Protein AF-A0A1Z2LBT2-F1 (afdb_monomer)

Organism: NCBI:txid1940

Structure (mmCIF, N/CA/C/O backbone):
data_AF-A0A1Z2LBT2-F1
#
_entry.id   AF-A0A1Z2LBT2-F1
#
loop_
_atom_site.group_PDB
_atom_site.id
_atom_site.type_symbol
_atom_site.label_atom_id
_atom_site.label_alt_id
_atom_site.label_comp_id
_atom_site.label_asym_id
_atom_site.label_entity_id
_atom_site.label_seq_id
_atom_site.pdbx_PDB_ins_code
_atom_site.Cartn_x
_atom_site.Cartn_y
_atom_site.Cartn_z
_atom_site.occupancy
_atom_site.B_iso_or_equiv
_atom_site.auth_seq_id
_atom_site.auth_comp_id
_atom_site.auth_asym_id
_atom_site.auth_atom_id
_atom_site.pdbx_PDB_model_num
ATOM 1 N N . MET A 1 1 ? 5.757 2.447 -6.446 1.00 93.38 1 MET A N 1
ATOM 2 C CA . MET A 1 1 ? 5.576 1.032 -6.039 1.00 93.38 1 MET A CA 1
ATOM 3 C C . MET A 1 1 ? 4.594 0.355 -6.982 1.00 93.38 1 MET A C 1
ATOM 5 O O . MET A 1 1 ? 3.773 1.054 -7.567 1.00 93.38 1 MET A O 1
ATOM 9 N N . GLY A 1 2 ? 4.643 -0.968 -7.132 1.00 96.00 2 GLY A N 1
ATOM 10 C CA . GLY A 1 2 ? 3.667 -1.686 -7.953 1.00 96.00 2 GLY A CA 1
ATOM 11 C C . GLY A 1 2 ? 3.576 -3.171 -7.642 1.00 96.00 2 GLY A C 1
ATOM 12 O O . GLY A 1 2 ? 4.459 -3.739 -7.002 1.00 96.00 2 GLY A O 1
ATOM 13 N N . VAL A 1 3 ? 2.497 -3.788 -8.117 1.00 97.56 3 VAL A N 1
ATOM 14 C CA . VAL A 1 3 ? 2.222 -5.213 -7.908 1.00 97.56 3 VAL A CA 1
ATOM 15 C C . VAL A 1 3 ? 3.234 -6.083 -8.659 1.00 97.56 3 VAL A C 1
ATOM 17 O O . VAL A 1 3 ? 3.478 -5.893 -9.857 1.00 97.56 3 VAL A O 1
ATOM 20 N N . ALA A 1 4 ? 3.813 -7.064 -7.968 1.00 96.56 4 ALA A N 1
ATOM 21 C CA . ALA A 1 4 ? 4.779 -7.997 -8.525 1.00 96.56 4 ALA A CA 1
ATOM 22 C C . ALA A 1 4 ? 4.226 -8.700 -9.766 1.00 96.56 4 ALA A C 1
ATOM 24 O O . ALA A 1 4 ? 3.134 -9.273 -9.752 1.00 96.56 4 ALA A O 1
ATOM 25 N N . ARG A 1 5 ? 5.021 -8.684 -10.845 1.00 93.81 5 ARG A N 1
ATOM 26 C CA . ARG A 1 5 ? 4.707 -9.370 -12.111 1.00 93.81 5 ARG A CA 1
ATOM 27 C C . ARG A 1 5 ? 3.336 -8.986 -12.692 1.00 93.81 5 ARG A C 1
ATOM 29 O O . ARG A 1 5 ? 2.749 -9.772 -13.424 1.00 93.81 5 ARG A O 1
ATOM 36 N N . GLU A 1 6 ? 2.834 -7.794 -12.359 1.00 95.19 6 GLU A N 1
ATOM 37 C CA . GLU A 1 6 ? 1.537 -7.279 -12.819 1.00 95.19 6 GLU A CA 1
ATOM 38 C C . GLU A 1 6 ? 0.340 -8.181 -12.464 1.00 95.19 6 GLU A C 1
ATOM 40 O O . GLU A 1 6 ? -0.675 -8.185 -13.170 1.00 95.19 6 GLU A O 1
ATOM 45 N N . SER A 1 7 ? 0.471 -8.961 -11.385 1.00 98.00 7 SER A N 1
ATOM 46 C CA . SER A 1 7 ? -0.550 -9.903 -10.928 1.00 98.00 7 SER A CA 1
ATOM 47 C C . SER A 1 7 ? -1.865 -9.201 -10.584 1.00 98.00 7 SER A C 1
ATOM 49 O O . SER A 1 7 ? -1.889 -8.078 -10.086 1.00 98.00 7 SER A O 1
ATOM 51 N N . THR A 1 8 ? -2.978 -9.896 -10.796 1.00 98.25 8 THR A N 1
ATOM 52 C CA . THR A 1 8 ? -4.318 -9.478 -10.354 1.00 98.25 8 THR A CA 1
ATOM 53 C C . THR A 1 8 ? -4.863 -10.361 -9.231 1.00 98.25 8 THR A C 1
ATOM 55 O O . THR A 1 8 ? -6.033 -10.249 -8.887 1.00 98.25 8 THR A O 1
ATOM 58 N N . LYS A 1 9 ? -4.040 -11.257 -8.670 1.00 98.56 9 LYS A N 1
ATOM 59 C CA . LYS A 1 9 ? -4.427 -12.162 -7.579 1.00 98.56 9 LYS A CA 1
ATOM 60 C C . LYS A 1 9 ? -4.222 -11.516 -6.210 1.00 98.56 9 LYS A C 1
ATOM 62 O O . LYS A 1 9 ? -3.306 -10.705 -6.054 1.00 98.56 9 LYS A O 1
ATOM 67 N N . ASP A 1 10 ? -5.041 -11.935 -5.251 1.00 98.69 10 ASP A N 1
ATOM 68 C CA . ASP A 1 10 ? -4.823 -11.669 -3.826 1.00 98.69 10 ASP A CA 1
ATOM 69 C C . ASP A 1 10 ? -3.495 -12.273 -3.362 1.00 98.69 10 ASP A C 1
ATOM 71 O O . ASP A 1 10 ? -3.018 -13.263 -3.927 1.00 98.69 10 ASP A O 1
ATOM 75 N N . GLY A 1 11 ? -2.870 -11.632 -2.377 1.00 98.38 11 GLY A N 1
ATOM 76 C CA . GLY A 1 11 ? -1.569 -12.029 -1.846 1.00 98.38 11 GLY A CA 1
ATOM 77 C C . GLY A 1 11 ? -0.388 -11.732 -2.773 1.00 98.38 11 GLY A C 1
ATOM 78 O O . GLY A 1 11 ? 0.742 -12.102 -2.463 1.00 98.38 11 GLY A O 1
ATOM 79 N N . ALA A 1 12 ? -0.596 -11.068 -3.916 1.00 98.56 12 ALA A N 1
ATOM 80 C CA . ALA A 1 12 ? 0.523 -10.658 -4.757 1.00 98.56 12 ALA A CA 1
ATOM 81 C C . ALA A 1 12 ? 1.325 -9.543 -4.075 1.00 98.56 12 ALA A C 1
ATOM 83 O O . ALA A 1 12 ? 0.772 -8.501 -3.725 1.00 98.56 12 ALA A O 1
ATOM 84 N N . GLU A 1 13 ? 2.631 -9.765 -3.924 1.00 98.56 13 GLU A N 1
ATOM 85 C CA . GLU A 1 13 ? 3.547 -8.834 -3.265 1.00 98.56 13 GLU A CA 1
ATOM 86 C C . GLU A 1 13 ? 3.609 -7.480 -3.968 1.00 98.56 13 GLU A C 1
ATOM 88 O O . GLU A 1 13 ? 3.548 -7.376 -5.199 1.00 98.56 13 GLU A O 1
ATOM 93 N N . ILE A 1 14 ? 3.818 -6.432 -3.181 1.00 98.38 14 ILE A N 1
ATOM 94 C CA . ILE A 1 14 ? 4.106 -5.098 -3.693 1.00 98.38 14 ILE A CA 1
ATOM 95 C C . ILE A 1 14 ? 5.603 -4.869 -3.650 1.00 98.38 14 ILE A C 1
ATOM 97 O O . ILE A 1 14 ? 6.250 -5.058 -2.624 1.00 98.38 14 ILE A O 1
ATOM 101 N N . HIS A 1 15 ? 6.161 -4.437 -4.777 1.00 96.88 15 HIS A N 1
ATOM 102 C CA . HIS A 1 15 ? 7.580 -4.142 -4.890 1.00 96.88 15 HIS A CA 1
ATOM 103 C C . HIS A 1 15 ? 7.826 -2.650 -5.101 1.00 96.88 15 HIS A C 1
ATOM 105 O O . HIS A 1 15 ? 7.056 -1.943 -5.771 1.00 96.88 15 HIS A O 1
ATOM 111 N N . GLN A 1 16 ? 8.974 -2.185 -4.617 1.00 93.81 16 GLN A N 1
ATOM 112 C CA . GLN A 1 16 ? 9.589 -0.993 -5.178 1.00 93.81 16 GLN A CA 1
ATOM 113 C C . GLN A 1 16 ? 10.070 -1.302 -6.596 1.00 93.81 16 GLN A C 1
ATOM 115 O O . GLN A 1 16 ? 10.667 -2.345 -6.865 1.00 93.81 16 GLN A O 1
ATOM 120 N N . LEU A 1 17 ? 9.764 -0.395 -7.517 1.00 90.56 17 LEU A N 1
ATOM 121 C CA . LEU A 1 17 ? 10.045 -0.524 -8.938 1.00 90.56 17 LEU A CA 1
ATOM 122 C C . LEU A 1 17 ? 10.380 0.854 -9.494 1.00 90.56 17 LEU A C 1
ATOM 124 O O . LEU A 1 17 ? 9.894 1.862 -8.977 1.00 90.56 17 LEU A O 1
ATOM 128 N N . LEU A 1 18 ? 11.148 0.873 -10.582 1.00 88.94 18 LEU A N 1
ATOM 129 C CA . LEU A 1 18 ? 11.289 2.069 -11.402 1.00 88.94 18 LEU A CA 1
ATOM 130 C C . LEU A 1 18 ? 9.917 2.480 -11.944 1.00 88.94 18 LEU A C 1
ATOM 132 O O . LEU A 1 18 ? 9.127 1.628 -12.371 1.00 88.94 18 LEU A O 1
ATOM 136 N N . ALA A 1 19 ? 9.655 3.785 -11.905 1.00 86.88 19 ALA A N 1
ATOM 137 C CA . ALA A 1 19 ? 8.402 4.354 -12.366 1.00 86.88 19 ALA A CA 1
ATOM 138 C C . ALA A 1 19 ? 8.207 4.081 -13.863 1.00 86.88 19 ALA A C 1
ATOM 140 O O . ALA A 1 19 ? 9.092 4.325 -14.682 1.00 86.88 19 ALA A O 1
ATOM 141 N N . ALA A 1 20 ? 7.029 3.581 -14.213 1.00 86.50 20 ALA A N 1
ATOM 142 C CA . ALA A 1 20 ? 6.605 3.342 -15.580 1.00 86.50 20 ALA A CA 1
ATOM 143 C C . ALA A 1 20 ? 5.117 3.705 -15.724 1.00 86.50 20 ALA A C 1
ATOM 145 O O . ALA A 1 20 ? 4.357 3.559 -14.763 1.00 86.50 20 ALA A O 1
ATOM 146 N N . PRO A 1 21 ? 4.646 4.119 -16.915 1.00 86.44 21 PRO A N 1
ATOM 147 C CA . PRO A 1 21 ? 3.245 4.473 -17.148 1.00 86.44 21 PRO A CA 1
ATOM 148 C C . PRO A 1 21 ? 2.358 3.217 -17.259 1.00 86.44 21 PRO A C 1
ATOM 150 O O . PRO A 1 21 ? 1.690 2.995 -18.263 1.00 86.44 21 PRO A O 1
ATOM 153 N N . ARG A 1 22 ? 2.368 2.358 -16.235 1.00 91.81 22 ARG A N 1
ATOM 154 C CA . ARG A 1 22 ? 1.709 1.047 -16.212 1.00 91.81 22 ARG A CA 1
ATOM 155 C C . ARG A 1 22 ? 0.675 0.984 -15.092 1.00 91.81 22 ARG A C 1
ATOM 157 O O . ARG A 1 22 ? 0.958 1.386 -13.968 1.00 91.81 22 ARG A O 1
ATOM 164 N N . GLY A 1 23 ? -0.504 0.425 -15.377 1.00 91.12 23 GLY A N 1
ATOM 165 C CA . GLY A 1 23 ? -1.628 0.394 -14.430 1.00 91.12 23 GLY A CA 1
ATOM 166 C C . GLY A 1 23 ? -1.317 -0.288 -13.093 1.00 91.12 23 GLY A C 1
ATOM 167 O O . GLY A 1 23 ? -1.812 0.151 -12.065 1.00 91.12 23 GLY A O 1
ATOM 168 N N . TYR A 1 24 ? -0.438 -1.296 -13.075 1.00 93.06 24 TYR A N 1
ATOM 169 C CA . TYR A 1 24 ? -0.061 -2.006 -11.844 1.00 93.06 24 TYR A CA 1
ATOM 170 C C . TYR A 1 24 ? 0.814 -1.173 -10.885 1.00 93.06 24 TYR A C 1
ATOM 172 O O . TYR A 1 24 ? 1.034 -1.597 -9.750 1.00 93.06 24 TYR A O 1
ATOM 180 N N . GLN A 1 25 ? 1.313 -0.011 -11.329 1.00 95.00 25 GLN A N 1
ATOM 181 C CA . GLN A 1 25 ? 2.036 0.969 -10.509 1.00 95.00 25 GLN A CA 1
ATOM 182 C C . GLN A 1 25 ? 1.190 2.204 -10.159 1.00 95.00 25 GLN A C 1
ATOM 184 O O . GLN A 1 25 ? 1.671 3.085 -9.448 1.00 95.00 25 GLN A O 1
ATOM 189 N N . ARG A 1 26 ? -0.046 2.295 -10.667 1.00 96.12 26 ARG A N 1
ATOM 190 C CA . ARG A 1 26 ? -0.944 3.421 -10.401 1.00 96.12 26 ARG A CA 1
ATOM 191 C C . ARG A 1 26 ? -1.948 3.038 -9.328 1.00 96.12 26 ARG A C 1
ATOM 193 O O . ARG A 1 26 ? -2.583 1.986 -9.405 1.00 96.12 26 ARG A O 1
ATOM 200 N N . TRP A 1 27 ? -2.102 3.931 -8.364 1.00 97.12 27 TRP A N 1
ATOM 201 C CA . TRP A 1 27 ? -2.939 3.729 -7.193 1.00 97.12 27 TRP A CA 1
ATOM 202 C C . TRP A 1 27 ? -3.905 4.898 -7.067 1.00 97.12 27 TRP A C 1
ATOM 204 O O . TRP A 1 27 ? -3.492 6.054 -7.125 1.00 97.12 27 TRP A O 1
ATOM 214 N N . ARG A 1 28 ? -5.189 4.595 -6.900 1.00 97.62 28 ARG A N 1
ATOM 215 C CA . ARG A 1 28 ? -6.209 5.565 -6.515 1.00 97.62 28 ARG A CA 1
ATOM 216 C C . ARG A 1 28 ? -6.310 5.568 -4.998 1.00 97.62 28 ARG A C 1
ATOM 218 O O . ARG A 1 28 ? -6.551 4.527 -4.392 1.00 97.62 28 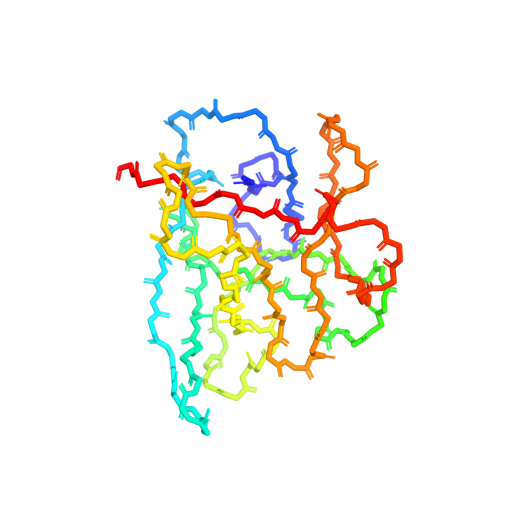ARG A O 1
ATOM 225 N N . LEU A 1 29 ? -6.143 6.737 -4.396 1.00 97.38 29 LEU A N 1
ATOM 226 C CA . LEU A 1 29 ? -6.356 6.924 -2.967 1.00 97.38 29 LEU A CA 1
ATOM 227 C C . LEU A 1 29 ? -7.828 7.264 -2.745 1.00 97.38 29 LEU A C 1
ATOM 229 O O . LEU A 1 29 ? -8.339 8.222 -3.324 1.00 97.38 29 LEU A O 1
ATOM 233 N N . VAL A 1 30 ? -8.505 6.466 -1.927 1.00 98.00 30 VAL A N 1
ATOM 234 C CA . VAL A 1 30 ? -9.922 6.650 -1.594 1.00 98.00 30 VAL A CA 1
ATOM 235 C C . VAL A 1 30 ? -10.040 6.772 -0.084 1.00 98.00 30 VAL A C 1
ATOM 237 O O . VAL A 1 30 ? -9.545 5.905 0.631 1.00 98.00 30 VAL A O 1
ATOM 240 N N . VAL A 1 31 ? -10.677 7.842 0.395 1.00 98.06 31 VAL A N 1
ATOM 241 C CA . VAL A 1 31 ? -10.958 8.032 1.826 1.00 98.06 31 VAL A CA 1
ATOM 242 C C . VAL A 1 31 ? -11.919 6.939 2.293 1.00 98.06 31 VAL A C 1
ATOM 244 O O . VAL A 1 31 ? -12.950 6.721 1.660 1.00 98.06 31 VAL A O 1
ATOM 247 N N . VAL A 1 32 ? -11.572 6.263 3.386 1.00 97.88 32 VAL A N 1
ATOM 248 C CA . VAL A 1 32 ? -12.381 5.188 3.998 1.00 97.88 32 VAL A CA 1
ATOM 249 C C . VAL A 1 32 ? -12.847 5.527 5.409 1.00 97.88 32 VAL A C 1
ATOM 251 O O . VAL A 1 32 ? -13.734 4.876 5.940 1.00 97.88 32 VAL A O 1
ATOM 254 N N . GLY A 1 33 ? -12.283 6.560 6.033 1.00 95.00 33 GLY A N 1
ATOM 255 C CA . GLY A 1 33 ? -12.726 6.984 7.352 1.00 95.00 33 GLY A CA 1
ATOM 256 C C . GLY A 1 33 ? -11.912 8.137 7.906 1.00 95.00 33 GLY A C 1
ATOM 257 O O . GLY A 1 33 ? -10.851 8.487 7.380 1.00 95.00 33 GLY A O 1
ATOM 258 N N . GLN A 1 34 ? -12.427 8.715 8.985 1.00 96.06 34 GLN A N 1
ATOM 259 C CA . GLN A 1 34 ? -11.730 9.708 9.787 1.00 96.06 34 GLN A CA 1
ATOM 260 C C . GLN A 1 34 ? -11.892 9.374 11.269 1.00 96.06 34 GLN A C 1
ATOM 262 O O . GLN A 1 34 ? -12.983 9.020 11.707 1.00 96.06 34 GLN A O 1
ATOM 267 N N . GLU A 1 35 ? -10.812 9.477 12.036 1.00 93.62 35 GLU A N 1
ATOM 268 C CA . GLU A 1 35 ? -10.797 9.197 13.476 1.00 93.62 35 GLU A CA 1
ATOM 269 C C . GLU A 1 35 ? -9.778 10.128 14.135 1.00 93.62 35 GLU A C 1
ATOM 271 O O . GLU A 1 35 ? -8.661 10.264 13.645 1.00 93.62 35 GLU A O 1
ATOM 276 N N . ASN A 1 36 ? -10.164 10.815 15.214 1.00 93.69 36 ASN A N 1
ATOM 277 C CA . ASN A 1 36 ? -9.295 11.743 15.956 1.00 93.69 36 ASN A CA 1
ATOM 278 C C . ASN A 1 36 ? -8.618 12.831 15.091 1.00 93.69 36 ASN A C 1
ATOM 280 O O . ASN A 1 36 ? -7.495 13.244 15.364 1.00 93.69 36 ASN A O 1
ATOM 284 N N . GLY A 1 37 ? -9.299 13.301 14.040 1.00 91.88 37 GLY A N 1
ATOM 285 C CA . GLY A 1 37 ? -8.756 14.292 13.101 1.00 91.88 37 GLY A CA 1
ATOM 286 C C . GLY A 1 37 ? -7.803 13.715 12.048 1.00 91.88 37 GLY A C 1
ATOM 287 O O . GLY A 1 37 ? -7.284 14.458 11.218 1.00 91.88 37 GLY A O 1
ATOM 288 N N . GLU A 1 38 ? -7.594 12.400 12.040 1.00 94.06 38 GLU A N 1
ATOM 289 C CA . GLU A 1 38 ? -6.773 11.697 11.060 1.00 94.06 38 GLU A CA 1
ATOM 290 C C . GLU A 1 38 ? -7.647 11.121 9.946 1.00 94.06 38 GLU A C 1
ATOM 292 O O . GLU A 1 38 ? -8.729 10.599 10.208 1.00 94.06 38 GLU A O 1
ATOM 297 N N . VAL A 1 39 ? -7.177 11.203 8.699 1.00 97.31 39 VAL A N 1
ATOM 298 C CA . VAL A 1 39 ? -7.867 10.644 7.527 1.00 97.31 39 VAL A CA 1
ATOM 299 C C . VAL A 1 39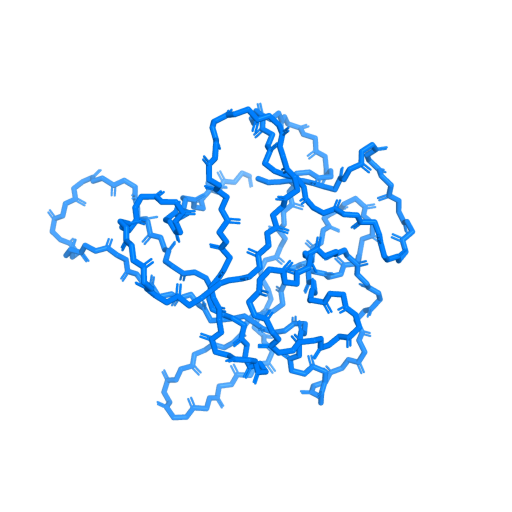 ? -7.200 9.339 7.117 1.00 97.31 39 VAL A C 1
ATOM 301 O O . VAL A 1 39 ? -5.981 9.294 6.930 1.00 97.31 39 VAL A O 1
ATOM 304 N N . PHE A 1 40 ? -8.007 8.301 6.921 1.00 98.38 40 PHE A N 1
ATOM 305 C CA . PHE A 1 40 ? -7.556 6.998 6.452 1.00 98.38 40 PHE A CA 1
ATOM 306 C C . PHE A 1 40 ? -7.965 6.768 5.005 1.00 98.38 40 PHE A C 1
ATOM 308 O O . PHE A 1 40 ? -9.066 7.125 4.576 1.00 98.38 40 PHE A O 1
ATOM 315 N N . TYR A 1 41 ? -7.068 6.125 4.266 1.00 98.56 41 TYR A N 1
ATOM 316 C CA . TYR A 1 41 ? -7.220 5.830 2.853 1.00 98.56 41 TYR A CA 1
ATOM 317 C C . TYR A 1 41 ? -7.081 4.335 2.601 1.00 98.56 41 TYR A C 1
ATOM 319 O O . TYR A 1 41 ? -6.250 3.669 3.216 1.00 98.56 41 TYR A O 1
ATOM 327 N N . LYS A 1 42 ? -7.811 3.829 1.610 1.00 98.62 42 LYS A N 1
ATOM 328 C CA . LYS A 1 42 ? -7.391 2.635 0.873 1.00 98.62 42 LYS A CA 1
ATOM 329 C C . LYS A 1 42 ? -6.638 3.054 -0.386 1.00 98.62 42 LYS A C 1
ATOM 331 O O . LYS A 1 42 ? -6.952 4.075 -1.004 1.00 98.62 42 LYS A O 1
ATOM 336 N N . PHE A 1 43 ? -5.658 2.246 -0.771 1.00 98.62 43 PHE A N 1
ATOM 337 C CA . PHE A 1 43 ? -4.880 2.418 -1.995 1.00 98.62 43 PHE A CA 1
ATOM 338 C C . PHE A 1 43 ? -5.346 1.366 -2.994 1.00 98.62 43 PHE A C 1
ATOM 340 O O . PHE A 1 43 ? -4.944 0.212 -2.901 1.00 98.62 43 PHE A O 1
ATOM 347 N N . GLU A 1 44 ? -6.205 1.748 -3.932 1.00 98.62 44 GLU A N 1
ATOM 348 C CA . GLU A 1 44 ? -6.776 0.851 -4.938 1.00 98.62 44 GLU A CA 1
ATOM 349 C C . GLU A 1 44 ? -5.887 0.815 -6.185 1.00 98.62 44 GLU A C 1
ATOM 351 O O . GLU A 1 44 ? -5.635 1.840 -6.821 1.00 98.62 44 GLU A O 1
ATOM 356 N N . ASN A 1 45 ? -5.395 -0.363 -6.552 1.00 98.44 45 ASN A N 1
ATOM 357 C CA . ASN A 1 45 ? -4.585 -0.541 -7.744 1.00 98.44 45 ASN A CA 1
ATOM 358 C C . ASN A 1 45 ? -5.450 -0.421 -9.004 1.00 98.44 45 ASN A C 1
ATOM 360 O O . ASN A 1 45 ? -6.395 -1.188 -9.189 1.00 98.44 45 ASN A O 1
ATOM 364 N N . LEU A 1 46 ? -5.086 0.472 -9.927 1.00 97.31 46 LEU A N 1
ATOM 365 C CA . LEU A 1 46 ? -5.896 0.716 -11.127 1.00 97.31 46 LEU A CA 1
ATOM 366 C C . LEU A 1 46 ? -5.933 -0.464 -12.106 1.00 97.31 46 LEU A C 1
ATOM 368 O O . LEU A 1 46 ? -6.801 -0.502 -12.975 1.00 97.31 46 LEU A O 1
ATOM 372 N N . ARG A 1 47 ? -4.993 -1.414 -12.013 1.00 97.25 47 ARG A N 1
ATOM 373 C CA . ARG A 1 47 ? -4.999 -2.603 -12.872 1.00 97.25 47 ARG A CA 1
ATOM 374 C C . ARG A 1 47 ? -5.927 -3.694 -12.348 1.00 97.25 47 ARG A C 1
ATOM 376 O O . ARG A 1 47 ? -6.592 -4.340 -13.154 1.00 97.25 47 ARG A O 1
ATOM 383 N N . SER A 1 48 ? -5.876 -3.978 -11.050 1.00 98.31 48 SER A N 1
ATOM 384 C CA . SER A 1 48 ? -6.558 -5.133 -10.453 1.00 98.31 48 SER A CA 1
ATOM 385 C C . SER A 1 48 ? -7.865 -4.776 -9.744 1.00 98.31 48 SER A C 1
ATOM 387 O O . SER A 1 48 ? -8.663 -5.677 -9.505 1.00 98.31 48 SER A O 1
ATOM 389 N N . GLY A 1 49 ? -8.077 -3.505 -9.380 1.00 98.31 49 GLY A N 1
ATOM 390 C CA . GLY A 1 49 ? -9.170 -3.075 -8.499 1.00 98.31 49 GLY A CA 1
ATOM 391 C C . GLY A 1 49 ? -8.998 -3.517 -7.038 1.00 98.31 49 GLY A C 1
ATOM 392 O O . GLY A 1 49 ? -9.888 -3.303 -6.220 1.00 98.31 49 GLY A O 1
ATOM 393 N N . LYS A 1 50 ? -7.867 -4.149 -6.705 1.00 98.81 50 LYS A N 1
ATOM 394 C CA . LYS A 1 50 ? -7.522 -4.626 -5.359 1.00 98.81 50 LYS A CA 1
ATOM 395 C C . LYS A 1 50 ? -6.832 -3.535 -4.556 1.00 98.81 50 LYS A C 1
ATOM 397 O O . LYS A 1 50 ? -6.318 -2.575 -5.128 1.00 98.81 50 LYS A O 1
ATOM 402 N N . VAL A 1 51 ? -6.809 -3.681 -3.239 1.00 98.88 51 VAL A N 1
ATOM 403 C CA . VAL A 1 51 ? -6.248 -2.683 -2.326 1.00 98.88 51 VAL A CA 1
ATOM 404 C C . VAL A 1 51 ? -4.915 -3.120 -1.749 1.00 98.88 51 VAL A C 1
ATOM 406 O O . VAL A 1 51 ? -4.650 -4.310 -1.625 1.00 98.88 51 VAL A O 1
ATOM 409 N N . LEU A 1 52 ? -4.082 -2.147 -1.395 1.00 98.88 52 LEU A N 1
ATOM 410 C CA . LEU A 1 52 ? -2.866 -2.360 -0.618 1.00 98.88 52 LEU A CA 1
ATOM 411 C C . LEU A 1 52 ? -3.202 -2.890 0.781 1.00 98.88 52 LEU A C 1
ATOM 413 O O . LEU A 1 52 ? -4.005 -2.278 1.486 1.00 98.88 52 LEU A O 1
ATOM 417 N N . GLU A 1 53 ? -2.541 -3.959 1.210 1.00 98.81 53 GLU A N 1
ATOM 418 C CA . GLU A 1 53 ? -2.766 -4.574 2.518 1.00 98.81 53 GLU A CA 1
ATOM 419 C C . GLU A 1 53 ? -1.476 -5.112 3.141 1.00 98.81 53 GLU A C 1
ATOM 421 O O . GLU A 1 53 ? -0.474 -5.334 2.456 1.00 98.81 53 GLU A O 1
ATOM 426 N N . ILE A 1 54 ? -1.521 -5.370 4.446 1.00 98.81 54 ILE A N 1
ATOM 427 C CA . ILE A 1 54 ? -0.537 -6.228 5.106 1.00 98.81 54 ILE A CA 1
ATOM 428 C C . ILE A 1 54 ? -0.992 -7.681 5.012 1.00 98.81 54 ILE A C 1
ATOM 430 O O . ILE A 1 54 ? -2.097 -8.012 5.444 1.00 98.81 54 ILE A O 1
ATOM 434 N N . ALA A 1 55 ? -0.119 -8.547 4.495 1.00 98.50 55 ALA A N 1
ATOM 435 C CA . ALA A 1 55 ? -0.410 -9.963 4.318 1.00 98.50 55 ALA A CA 1
ATOM 436 C C . ALA A 1 55 ? -0.858 -10.606 5.640 1.00 98.50 55 ALA A C 1
ATOM 438 O O . ALA A 1 55 ? -0.141 -10.556 6.642 1.00 98.50 55 ALA A O 1
ATOM 439 N N . GLY A 1 56 ? -2.050 -11.209 5.635 1.00 97.81 56 GLY A N 1
ATOM 440 C CA . GLY A 1 56 ? -2.617 -11.897 6.798 1.00 97.81 56 GLY A CA 1
ATOM 441 C C . GLY A 1 56 ? -2.843 -10.997 8.015 1.00 97.81 56 GLY A C 1
ATOM 442 O O . GLY A 1 56 ? -2.755 -11.495 9.137 1.00 97.81 56 GLY A O 1
ATOM 443 N N . ALA A 1 57 ? -3.048 -9.689 7.800 1.00 98.19 57 ALA A N 1
ATOM 444 C CA . ALA A 1 57 ? -3.271 -8.678 8.837 1.00 98.19 57 ALA A CA 1
ATOM 445 C C . ALA A 1 57 ? -2.205 -8.655 9.951 1.00 98.19 57 ALA A C 1
ATOM 447 O O . ALA A 1 57 ? -2.474 -8.219 11.067 1.00 98.19 57 ALA A O 1
ATOM 448 N N . GLN A 1 58 ? -0.993 -9.137 9.660 1.00 98.50 58 GLN A N 1
ATOM 449 C CA . GLN A 1 58 ? 0.072 -9.242 10.651 1.00 98.50 58 GLN A CA 1
ATOM 450 C C . GLN A 1 58 ? 0.438 -7.866 11.218 1.00 98.50 58 GLN A C 1
ATOM 452 O O . GLN A 1 58 ? 0.495 -6.874 10.497 1.00 98.50 58 GLN A O 1
ATOM 457 N N . GLU A 1 59 ? 0.762 -7.813 12.505 1.00 98.19 59 GLU A N 1
ATOM 458 C CA . GLU A 1 59 ? 1.194 -6.579 13.184 1.00 98.19 59 GLU A CA 1
ATOM 459 C C . GLU A 1 59 ? 2.704 -6.543 13.428 1.00 98.19 59 GLU A C 1
ATOM 461 O O . GLU A 1 59 ? 3.247 -5.560 13.921 1.00 98.19 59 GLU A O 1
ATOM 466 N N . ALA A 1 60 ? 3.406 -7.612 13.054 1.00 97.44 60 ALA A N 1
ATOM 467 C CA . ALA A 1 60 ? 4.841 -7.719 13.230 1.00 97.44 60 ALA A CA 1
ATOM 468 C C . ALA A 1 60 ? 5.614 -6.872 12.207 1.00 97.44 60 ALA A C 1
ATOM 470 O O . ALA A 1 60 ? 5.256 -6.782 11.024 1.00 97.44 60 ALA A O 1
ATOM 471 N N . ALA A 1 61 ? 6.740 -6.322 12.663 1.00 96.81 61 ALA A N 1
ATOM 472 C CA . ALA A 1 61 ? 7.757 -5.763 11.787 1.00 96.81 61 ALA A CA 1
ATOM 473 C C . ALA A 1 61 ? 8.296 -6.846 10.838 1.00 96.81 61 ALA A C 1
ATOM 475 O O . ALA A 1 61 ? 8.467 -8.007 11.211 1.00 96.81 61 ALA A O 1
ATOM 476 N N . GLY A 1 62 ? 8.540 -6.465 9.590 1.00 96.38 62 GLY A N 1
ATOM 477 C CA . GLY A 1 62 ? 8.941 -7.373 8.523 1.00 96.38 62 GLY A CA 1
ATOM 478 C C . GLY A 1 62 ? 7.782 -8.061 7.799 1.00 96.38 62 GLY A C 1
ATOM 479 O O . GLY A 1 62 ? 8.047 -8.745 6.805 1.00 96.38 62 GLY A O 1
ATOM 480 N N . ALA A 1 63 ? 6.526 -7.869 8.224 1.00 98.31 63 ALA A N 1
ATOM 481 C CA . ALA A 1 63 ? 5.379 -8.389 7.486 1.00 98.31 63 ALA A CA 1
ATOM 482 C C . ALA A 1 63 ? 5.308 -7.781 6.079 1.00 98.31 63 ALA A C 1
ATOM 484 O O . ALA A 1 63 ? 5.554 -6.588 5.877 1.00 98.31 63 ALA A O 1
ATOM 485 N N . VAL A 1 64 ? 5.006 -8.633 5.102 1.00 98.31 64 VAL A N 1
ATOM 486 C CA . VAL A 1 64 ? 5.027 -8.289 3.678 1.00 98.31 64 VAL A CA 1
ATOM 487 C C . VAL A 1 64 ? 3.758 -7.540 3.294 1.00 98.31 64 VAL A C 1
ATOM 489 O O . VAL A 1 64 ? 2.665 -7.845 3.770 1.00 98.31 64 VAL A O 1
ATOM 492 N N . VAL A 1 65 ? 3.916 -6.569 2.402 1.00 98.75 65 VAL A N 1
ATOM 493 C CA . VAL A 1 65 ? 2.814 -5.801 1.832 1.00 98.75 65 VAL A CA 1
ATOM 494 C C . VAL A 1 65 ? 2.350 -6.485 0.550 1.00 98.75 65 VAL A C 1
ATOM 496 O O . VAL A 1 65 ? 3.151 -6.748 -0.355 1.00 98.75 65 VAL A O 1
ATOM 499 N N . THR A 1 66 ? 1.055 -6.760 0.457 1.00 98.81 66 THR A N 1
ATOM 500 C CA . THR A 1 66 ? 0.417 -7.419 -0.689 1.00 98.81 66 THR A CA 1
ATOM 501 C C . THR A 1 66 ? -0.717 -6.561 -1.242 1.00 98.81 66 THR A C 1
ATOM 503 O O . THR A 1 66 ? -0.996 -5.468 -0.745 1.00 98.81 66 THR A O 1
ATOM 506 N N . GLN A 1 67 ? -1.345 -7.023 -2.323 1.00 98.81 67 GLN A N 1
ATOM 507 C CA . GLN A 1 67 ? -2.697 -6.591 -2.665 1.00 98.81 67 GLN A CA 1
ATOM 508 C C . GLN A 1 67 ? -3.722 -7.645 -2.239 1.00 98.81 67 GLN A C 1
ATOM 510 O O . GLN A 1 67 ? -3.450 -8.843 -2.370 1.00 98.81 67 GLN A O 1
ATOM 515 N N . GLY A 1 68 ? -4.911 -7.183 -1.868 1.00 98.69 68 GLY A N 1
ATOM 516 C CA . GLY A 1 68 ? -6.050 -8.017 -1.499 1.00 98.69 68 GLY A CA 1
ATOM 517 C C . GLY A 1 68 ? -7.377 -7.451 -1.993 1.00 98.69 68 GLY A C 1
ATOM 518 O O . GLY A 1 68 ? -7.490 -6.281 -2.373 1.00 98.69 68 GLY A O 1
ATOM 519 N N . THR A 1 69 ? -8.407 -8.287 -2.013 1.00 98.62 69 THR A N 1
ATOM 520 C CA . THR A 1 69 ? -9.789 -7.833 -2.184 1.00 98.62 69 THR A CA 1
ATOM 521 C C . THR A 1 69 ? -10.143 -6.938 -1.000 1.00 98.62 69 THR A C 1
ATOM 523 O O . THR A 1 69 ? -9.805 -7.270 0.128 1.00 98.62 69 THR A O 1
ATOM 526 N N . T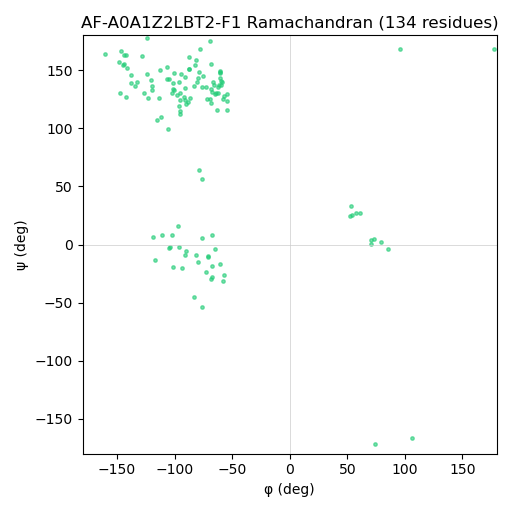YR A 1 70 ? -10.789 -5.795 -1.243 1.00 98.56 70 TYR A N 1
ATOM 527 C CA . TYR A 1 70 ? -11.175 -4.912 -0.143 1.00 98.56 70 TYR A CA 1
ATOM 528 C C . TYR A 1 70 ? -12.269 -5.568 0.707 1.00 98.56 70 TYR A C 1
ATOM 530 O O . TYR A 1 70 ? -13.336 -5.885 0.183 1.00 98.56 70 TYR A O 1
ATOM 538 N N . GLU A 1 71 ? -12.001 -5.750 1.996 1.00 98.25 71 GLU A N 1
ATOM 539 C CA . GLU A 1 71 ? -12.866 -6.480 2.935 1.00 98.25 71 GLU A CA 1
ATOM 540 C C . GLU A 1 71 ? -13.795 -5.559 3.750 1.00 98.25 71 GLU A C 1
ATOM 542 O O . GLU A 1 71 ? -14.635 -6.035 4.509 1.00 98.25 71 GLU A O 1
ATOM 547 N N . GLY A 1 72 ? -13.693 -4.238 3.561 1.00 96.31 72 GLY A N 1
ATOM 548 C CA . GLY A 1 72 ? -14.573 -3.243 4.180 1.00 96.31 72 GLY A CA 1
ATOM 549 C C . GLY A 1 72 ? -13.926 -2.444 5.315 1.00 96.31 72 GLY A C 1
ATOM 550 O O . GLY A 1 72 ? -12.705 -2.425 5.489 1.00 96.31 72 GLY A O 1
ATOM 551 N N . ASP A 1 73 ? -14.760 -1.736 6.075 1.00 92.44 73 ASP A N 1
ATOM 552 C CA . ASP A 1 73 ? -14.309 -0.725 7.043 1.00 92.44 73 ASP A CA 1
ATOM 553 C C . ASP A 1 73 ? -13.657 -1.324 8.300 1.00 92.44 73 ASP A C 1
ATOM 555 O O . ASP A 1 73 ? -12.808 -0.681 8.920 1.00 92.44 73 ASP A O 1
ATOM 559 N N . GLU A 1 74 ? -13.971 -2.578 8.630 1.00 95.50 74 GLU A N 1
ATOM 560 C CA . GLU A 1 74 ? -13.338 -3.309 9.738 1.00 95.50 74 GLU A CA 1
ATOM 561 C C . GLU A 1 74 ? -11.960 -3.878 9.362 1.00 95.50 74 GLU A C 1
ATOM 563 O O . GLU A 1 74 ? -11.153 -4.206 10.234 1.00 95.50 74 GLU A O 1
ATOM 568 N N . ALA A 1 75 ? -11.631 -3.938 8.067 1.00 97.12 75 ALA A N 1
ATOM 569 C CA . ALA A 1 75 ? -10.346 -4.424 7.575 1.00 97.12 75 ALA A CA 1
ATOM 570 C C . ALA A 1 75 ? -9.249 -3.356 7.725 1.00 97.12 75 ALA A C 1
ATOM 572 O O . ALA A 1 75 ? -8.685 -2.856 6.750 1.00 97.12 75 ALA A O 1
ATOM 573 N N . ARG A 1 76 ? -8.929 -2.983 8.972 1.00 98.31 76 ARG A N 1
ATOM 574 C CA . ARG A 1 76 ? -7.962 -1.916 9.305 1.00 98.31 76 ARG A CA 1
ATOM 575 C C . ARG A 1 76 ? -6.572 -2.153 8.705 1.00 98.31 76 ARG A C 1
ATOM 577 O O . ARG A 1 76 ? -5.858 -1.197 8.421 1.00 98.31 76 ARG A O 1
ATOM 584 N N . HIS A 1 77 ? -6.197 -3.406 8.449 1.00 98.75 77 HIS A N 1
ATOM 585 C CA . HIS A 1 77 ? -4.924 -3.772 7.822 1.00 98.75 77 HIS A CA 1
ATOM 586 C C . HIS A 1 77 ? -4.844 -3.400 6.325 1.00 98.75 77 HIS A C 1
ATOM 588 O O . HIS A 1 77 ? -3.754 -3.430 5.752 1.00 98.75 77 HIS A O 1
ATOM 594 N N . GLN A 1 78 ? -5.964 -3.002 5.709 1.00 98.88 78 GLN A N 1
ATOM 595 C CA . GLN A 1 78 ? -6.067 -2.483 4.3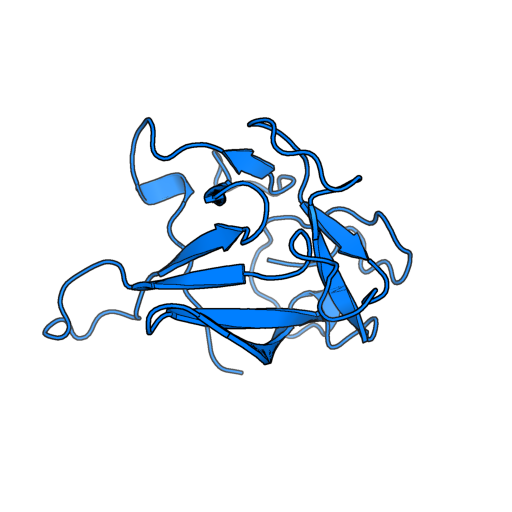36 1.00 98.88 78 GLN A CA 1
ATOM 596 C C . GLN A 1 78 ? -6.213 -0.949 4.288 1.00 98.88 78 GLN A C 1
ATOM 598 O O . GLN A 1 78 ? -6.494 -0.366 3.235 1.00 98.88 78 GLN A O 1
ATOM 603 N N . GLN A 1 79 ? -6.058 -0.283 5.435 1.00 98.75 79 GLN A N 1
ATOM 604 C CA . GLN A 1 79 ? -6.275 1.149 5.598 1.00 98.75 79 GLN A CA 1
ATOM 605 C C . GLN A 1 79 ? -4.997 1.828 6.067 1.00 98.75 79 GLN A C 1
ATOM 607 O O . GLN A 1 79 ? -4.245 1.302 6.887 1.00 98.75 79 GLN A O 1
ATOM 612 N N . TRP A 1 80 ? -4.761 3.020 5.539 1.00 98.69 80 TRP A N 1
ATOM 613 C CA . TRP A 1 80 ? -3.460 3.660 5.600 1.00 98.69 80 TRP A CA 1
ATOM 614 C C . TRP A 1 80 ? -3.595 5.140 5.920 1.00 98.69 80 TRP A C 1
ATOM 616 O O . TRP A 1 80 ? -4.455 5.835 5.375 1.00 98.69 80 TRP A O 1
ATOM 626 N N . LYS A 1 81 ? -2.705 5.624 6.776 1.00 97.88 81 LYS A N 1
ATOM 627 C CA . LYS A 1 81 ? -2.551 7.031 7.119 1.00 97.88 81 LYS A CA 1
ATOM 628 C C . LYS A 1 81 ? -1.355 7.607 6.372 1.00 97.88 81 LYS A C 1
ATOM 630 O O . LYS A 1 81 ? -0.279 7.011 6.358 1.00 97.88 81 LYS A O 1
ATOM 635 N N . LEU A 1 82 ? -1.544 8.784 5.786 1.00 95.88 82 LEU A N 1
ATOM 636 C CA . LEU A 1 82 ? -0.475 9.572 5.180 1.00 95.88 82 LEU A CA 1
ATOM 637 C C . LEU A 1 82 ? 0.024 10.619 6.175 1.00 95.88 82 LEU A C 1
ATOM 639 O O . LEU A 1 82 ? -0.743 11.485 6.590 1.00 95.88 82 LEU A O 1
ATOM 643 N N . ILE A 1 83 ? 1.305 10.551 6.533 1.00 93.44 83 ILE A N 1
ATOM 644 C CA . ILE A 1 83 ? 1.957 11.478 7.464 1.00 93.44 83 ILE A CA 1
ATOM 645 C C . ILE A 1 83 ? 2.968 12.312 6.668 1.00 93.44 83 ILE A C 1
ATOM 647 O O . ILE A 1 83 ? 3.965 11.754 6.211 1.00 93.44 83 ILE A O 1
ATOM 651 N N . PRO A 1 84 ? 2.723 13.616 6.445 1.00 90.38 84 PRO A N 1
ATOM 652 C CA . PRO A 1 84 ? 3.663 14.481 5.737 1.00 90.38 84 PRO A CA 1
ATOM 653 C C . PRO A 1 84 ? 5.025 14.538 6.436 1.00 90.38 84 PRO A C 1
ATOM 655 O O . PRO A 1 84 ? 5.101 14.630 7.660 1.00 90.38 84 PRO A O 1
ATOM 658 N N . VAL A 1 85 ? 6.097 14.527 5.648 1.00 86.88 85 VAL A N 1
ATOM 659 C CA . VAL A 1 85 ? 7.479 14.664 6.116 1.00 86.88 85 VAL A CA 1
ATOM 660 C C . VAL A 1 85 ? 8.060 15.979 5.595 1.00 86.88 85 VAL A C 1
ATOM 662 O O . VAL A 1 85 ? 8.068 16.210 4.387 1.00 86.88 85 VAL A O 1
ATOM 665 N N . GLY A 1 86 ? 8.591 16.810 6.499 1.00 76.31 86 GLY A N 1
ATOM 666 C CA . GLY A 1 86 ? 9.132 18.144 6.187 1.00 76.31 86 GLY A CA 1
ATOM 667 C C . GLY A 1 86 ? 8.128 19.282 6.420 1.00 76.31 86 GLY A C 1
ATOM 668 O O . GLY A 1 86 ? 6.947 19.033 6.658 1.00 76.31 86 GLY A O 1
ATOM 669 N N . SER A 1 87 ? 8.596 20.537 6.401 1.00 59.69 87 SER A N 1
ATOM 670 C CA . SER A 1 87 ? 7.727 21.713 6.564 1.00 59.69 87 SER A CA 1
ATOM 671 C C . SER A 1 87 ? 7.054 22.101 5.245 1.00 59.69 87 SER A C 1
ATOM 673 O O . SER A 1 87 ? 7.576 21.867 4.158 1.00 59.69 87 SER A O 1
ATOM 675 N N . GLU A 1 88 ? 5.895 22.756 5.336 1.00 57.06 88 GLU A N 1
ATOM 676 C CA . GLU A 1 88 ? 5.112 23.213 4.176 1.00 57.06 88 GLU A CA 1
ATOM 677 C C . GLU A 1 88 ? 5.803 24.291 3.319 1.00 57.06 88 GLU A C 1
ATOM 679 O O . GLU A 1 88 ? 5.258 24.705 2.299 1.00 57.06 88 GLU A O 1
ATOM 684 N N . THR A 1 89 ? 6.984 24.759 3.728 1.00 57.38 89 THR A N 1
ATOM 685 C CA . THR A 1 89 ? 7.699 25.892 3.126 1.00 57.38 89 THR A CA 1
ATOM 686 C C . THR A 1 89 ? 8.666 25.506 2.008 1.00 57.38 89 THR A C 1
ATOM 688 O O . THR A 1 89 ? 9.176 26.400 1.337 1.00 57.38 89 THR A O 1
ATOM 691 N N . ASP A 1 90 ? 8.926 24.215 1.788 1.00 54.94 90 ASP A N 1
ATOM 692 C CA . ASP A 1 90 ? 9.844 23.772 0.739 1.00 54.94 90 ASP A CA 1
ATOM 693 C C . ASP A 1 90 ? 9.124 23.507 -0.588 1.00 54.94 90 ASP A C 1
ATOM 695 O O . ASP A 1 90 ? 8.126 22.794 -0.659 1.00 54.94 90 ASP A O 1
ATOM 699 N N . ALA A 1 91 ? 9.709 24.007 -1.680 1.00 58.50 91 ALA A N 1
ATOM 700 C CA . ALA A 1 91 ? 9.316 23.711 -3.062 1.00 58.50 91 ALA A CA 1
ATOM 701 C C . ALA A 1 91 ? 9.579 22.242 -3.482 1.00 58.50 91 ALA A C 1
ATOM 703 O O . ALA A 1 91 ? 9.470 21.896 -4.660 1.00 58.50 91 ALA A O 1
ATOM 704 N N . ALA A 1 92 ? 9.967 21.379 -2.538 1.00 61.06 92 ALA A N 1
ATOM 705 C CA . ALA A 1 92 ? 10.221 19.965 -2.761 1.00 61.06 92 ALA A CA 1
ATOM 706 C C . ALA A 1 92 ? 8.903 19.167 -2.832 1.00 61.06 92 ALA A C 1
ATOM 708 O O . ALA A 1 92 ? 7.929 19.505 -2.155 1.00 61.06 92 ALA A O 1
ATOM 709 N N . PRO A 1 93 ? 8.846 18.078 -3.623 1.00 65.25 93 PRO A N 1
ATOM 710 C CA . PRO A 1 93 ? 7.685 17.196 -3.630 1.00 65.25 93 PRO A CA 1
ATOM 711 C C . PRO A 1 93 ? 7.423 16.654 -2.219 1.00 65.25 93 PRO A C 1
ATOM 713 O O . PRO A 1 93 ? 8.327 16.104 -1.587 1.00 65.25 93 PRO A O 1
ATOM 716 N N . ARG A 1 94 ? 6.175 16.799 -1.746 1.00 80.56 94 ARG A N 1
ATOM 717 C CA . ARG A 1 94 ? 5.740 16.321 -0.425 1.00 80.56 94 ARG A CA 1
ATOM 718 C C . ARG A 1 94 ? 6.065 14.832 -0.281 1.00 80.56 94 ARG A C 1
ATOM 720 O O . ARG A 1 94 ? 5.537 13.995 -1.017 1.00 80.56 94 ARG A O 1
ATOM 727 N N . ALA A 1 95 ? 6.954 14.524 0.658 1.00 88.56 95 ALA A N 1
ATOM 728 C CA . ALA A 1 95 ? 7.235 13.165 1.088 1.00 88.56 95 ALA A CA 1
ATOM 729 C C . ALA A 1 95 ? 6.266 12.771 2.208 1.00 88.56 95 ALA A C 1
ATOM 731 O O . ALA A 1 95 ? 5.813 13.617 2.979 1.00 88.56 95 ALA A O 1
ATOM 732 N N . TYR A 1 96 ? 5.964 11.482 2.296 1.00 92.50 96 TYR A N 1
ATOM 733 C CA . TYR A 1 96 ? 5.062 10.915 3.285 1.00 92.50 96 TYR A CA 1
ATOM 734 C C . TYR A 1 96 ? 5.687 9.687 3.936 1.00 92.50 96 TYR A C 1
ATOM 736 O O . TYR A 1 96 ? 6.265 8.842 3.253 1.00 92.50 96 TYR A O 1
ATOM 744 N N . GLU A 1 97 ? 5.505 9.551 5.240 1.00 94.81 97 GLU A N 1
ATOM 745 C CA . GLU A 1 97 ? 5.482 8.246 5.888 1.00 94.81 97 GLU A CA 1
ATOM 746 C C . GLU A 1 97 ? 4.059 7.678 5.733 1.00 94.81 97 GLU A C 1
ATOM 748 O O . GLU A 1 97 ? 3.066 8.403 5.847 1.00 94.81 97 GLU A O 1
ATOM 753 N N . ILE A 1 98 ? 3.946 6.389 5.401 1.00 97.12 98 ILE A N 1
ATOM 754 C CA . ILE A 1 98 ? 2.658 5.722 5.160 1.00 97.12 98 ILE A CA 1
ATOM 755 C C . ILE A 1 98 ? 2.480 4.654 6.233 1.00 97.12 98 ILE A C 1
ATOM 757 O O . ILE A 1 98 ? 3.168 3.634 6.195 1.00 97.12 98 ILE A O 1
ATOM 761 N N . ALA A 1 99 ? 1.587 4.903 7.187 1.00 97.75 99 ALA A N 1
ATOM 762 C CA . ALA A 1 99 ? 1.362 4.033 8.338 1.00 97.75 99 ALA A CA 1
ATOM 763 C C . ALA A 1 99 ? 0.112 3.172 8.148 1.00 97.75 99 ALA A C 1
ATOM 765 O O . ALA A 1 99 ? -0.916 3.654 7.670 1.00 97.75 99 ALA A O 1
ATOM 766 N N . ASN A 1 100 ? 0.184 1.903 8.531 1.00 98.50 100 ASN A N 1
ATOM 767 C CA . ASN A 1 100 ? -0.962 1.006 8.543 1.00 98.50 100 ASN A CA 1
ATOM 768 C C . ASN A 1 100 ? -1.873 1.315 9.743 1.00 98.50 100 ASN A C 1
ATOM 770 O O . ASN A 1 100 ? -1.383 1.482 10.858 1.00 98.50 100 ASN A O 1
ATOM 774 N N . ARG A 1 101 ? -3.196 1.365 9.541 1.00 98.06 101 ARG A N 1
ATOM 775 C CA . ARG A 1 101 ? -4.157 1.663 10.619 1.00 98.06 101 ARG A CA 1
ATOM 776 C C . ARG A 1 101 ? -4.243 0.549 11.668 1.00 98.06 101 ARG A C 1
ATOM 778 O O . ARG A 1 101 ? -4.563 0.851 12.811 1.00 98.06 101 ARG A O 1
ATOM 785 N N . ASN A 1 102 ? -3.998 -0.710 11.294 1.00 97.81 102 ASN A N 1
ATOM 786 C CA . ASN A 1 102 ? -4.071 -1.840 12.224 1.00 97.81 102 ASN A CA 1
ATOM 787 C C . ASN A 1 102 ? -2.853 -1.897 13.149 1.00 97.81 102 ASN A C 1
ATOM 789 O O . ASN A 1 102 ? -3.004 -1.919 14.362 1.00 97.81 102 ASN A O 1
ATOM 793 N N . SER A 1 103 ? -1.651 -1.895 12.570 1.00 98.06 103 SER A N 1
ATOM 794 C CA . SER A 1 103 ? -0.404 -2.114 13.315 1.00 98.06 103 SER A CA 1
ATOM 795 C C . SER A 1 103 ? 0.281 -0.827 13.787 1.00 98.06 103 SER A C 1
ATOM 797 O O . SER A 1 103 ? 1.150 -0.873 14.653 1.00 98.06 103 SER A O 1
ATOM 799 N N . GLY A 1 104 ? -0.031 0.320 13.174 1.00 96.94 104 GLY A N 1
ATOM 800 C CA . GLY A 1 104 ? 0.727 1.563 13.350 1.00 96.94 104 GLY A CA 1
ATOM 801 C C . GLY A 1 104 ? 2.120 1.548 12.706 1.00 96.94 104 GLY A C 1
ATOM 802 O O . GLY A 1 104 ? 2.839 2.541 12.798 1.00 96.94 104 GLY A O 1
ATOM 803 N N . LEU A 1 105 ? 2.513 0.451 12.048 1.00 97.94 105 LEU A N 1
ATOM 804 C CA . LEU A 1 105 ? 3.811 0.314 11.388 1.00 97.94 105 LEU A CA 1
ATOM 805 C C . LEU A 1 105 ? 3.818 0.963 10.000 1.00 97.94 105 LEU A C 1
ATOM 807 O O . LEU A 1 105 ? 2.781 1.145 9.361 1.00 97.94 105 LEU A O 1
ATOM 811 N N . PHE A 1 106 ? 5.014 1.284 9.514 1.00 97.62 106 PHE A N 1
ATOM 812 C CA . PHE A 1 106 ? 5.228 2.079 8.311 1.00 97.62 106 PHE A CA 1
ATOM 813 C C . PHE A 1 106 ? 5.679 1.233 7.133 1.00 97.62 106 PHE A C 1
ATOM 815 O O . PHE A 1 106 ? 6.519 0.348 7.291 1.00 97.62 106 PHE A O 1
ATOM 822 N N . LEU A 1 107 ? 5.195 1.562 5.935 1.00 97.06 107 LEU A N 1
ATOM 823 C CA . LEU A 1 107 ? 5.757 1.035 4.694 1.00 97.06 107 LEU A CA 1
ATOM 824 C C . LEU A 1 107 ? 7.245 1.384 4.590 1.00 97.06 107 LEU A C 1
ATOM 826 O O . LEU A 1 107 ? 7.616 2.559 4.605 1.00 97.06 107 LEU A O 1
ATOM 830 N N . GLN A 1 108 ? 8.078 0.364 4.408 1.00 95.44 108 GLN A N 1
ATOM 831 C CA . GLN A 1 108 ? 9.528 0.483 4.346 1.00 95.44 108 GLN A CA 1
ATOM 832 C C . GLN A 1 108 ? 10.118 -0.380 3.226 1.00 95.44 108 GLN A C 1
ATOM 834 O O . GLN A 1 108 ? 9.647 -1.485 2.931 1.00 95.44 108 GLN A O 1
ATOM 839 N N . VAL A 1 109 ? 11.190 0.129 2.621 1.00 92.62 109 VAL A N 1
ATOM 840 C CA . VAL A 1 109 ? 12.072 -0.614 1.720 1.00 92.62 109 VAL A CA 1
ATOM 841 C C . VAL A 1 109 ? 13.527 -0.180 1.933 1.00 92.62 109 VAL A C 1
ATOM 843 O O . VAL A 1 109 ? 13.854 1.002 1.881 1.00 92.62 109 VAL A O 1
ATOM 846 N N . ASP A 1 110 ? 14.415 -1.147 2.176 1.00 86.88 110 ASP A N 1
ATOM 847 C CA . ASP A 1 110 ? 15.799 -0.891 2.621 1.00 86.88 110 ASP A CA 1
ATOM 848 C C . ASP A 1 110 ? 16.832 -0.901 1.486 1.00 86.88 110 ASP A C 1
ATOM 850 O O . ASP A 1 110 ? 18.036 -1.031 1.703 1.00 86.88 110 ASP A O 1
ATOM 854 N N . THR A 1 111 ? 16.376 -0.803 0.239 1.00 85.69 111 THR A N 1
ATOM 855 C CA . THR A 1 111 ? 17.241 -0.851 -0.940 1.00 85.69 111 THR A CA 1
ATOM 856 C C . THR A 1 111 ? 16.676 0.004 -2.061 1.00 85.69 111 THR A C 1
ATOM 858 O O . THR A 1 111 ? 15.480 0.244 -2.117 1.00 85.69 111 THR A O 1
ATOM 861 N N . ASN A 1 112 ? 17.533 0.429 -2.987 1.00 83.50 112 ASN A N 1
ATOM 862 C CA . ASN A 1 112 ? 17.107 1.077 -4.231 1.00 83.50 112 ASN A CA 1
ATOM 863 C C . ASN A 1 112 ? 16.875 0.063 -5.367 1.00 83.50 112 ASN A C 1
ATOM 865 O O . ASN A 1 112 ? 16.451 0.438 -6.461 1.00 83.50 112 ASN A O 1
ATOM 869 N N . ALA A 1 113 ? 17.183 -1.217 -5.136 1.00 89.38 113 ALA A N 1
ATOM 870 C CA . ALA A 1 113 ? 16.876 -2.297 -6.064 1.00 89.38 113 ALA A CA 1
ATOM 871 C C . ALA A 1 113 ? 15.393 -2.695 -5.982 1.00 89.38 113 ALA A C 1
ATOM 873 O O . ALA A 1 113 ? 14.669 -2.336 -5.056 1.00 89.38 113 ALA A O 1
ATOM 874 N N . ARG A 1 114 ? 14.930 -3.503 -6.941 1.00 92.19 114 ARG A N 1
ATOM 875 C CA . ARG A 1 114 ? 13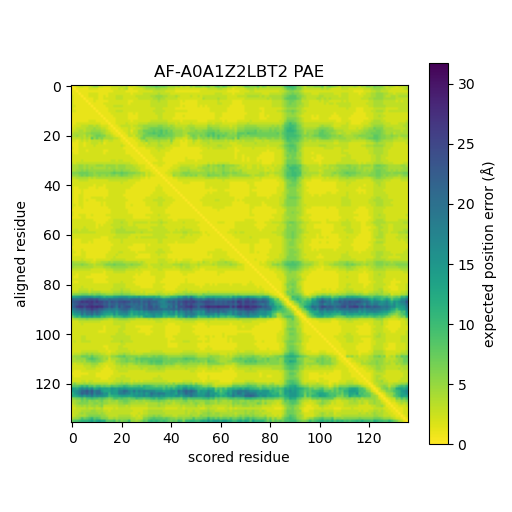.601 -4.116 -6.845 1.00 92.19 114 ARG A CA 1
ATOM 876 C C . ARG A 1 114 ? 13.549 -5.045 -5.629 1.00 92.19 114 ARG A C 1
ATOM 878 O O . ARG A 1 114 ? 14.188 -6.092 -5.635 1.00 92.19 114 ARG A O 1
ATOM 885 N N . ALA A 1 115 ? 12.705 -4.718 -4.659 1.00 94.38 115 ALA A N 1
ATOM 886 C CA . ALA A 1 115 ? 12.471 -5.521 -3.463 1.00 94.38 115 ALA A CA 1
ATOM 887 C C . ALA A 1 115 ? 11.005 -5.447 -3.033 1.00 94.38 115 ALA A C 1
ATOM 889 O O . ALA A 1 115 ? 10.312 -4.486 -3.379 1.00 94.38 115 ALA A O 1
ATOM 890 N N . ALA A 1 116 ? 10.545 -6.472 -2.315 1.00 96.44 116 ALA A N 1
ATOM 891 C CA . ALA A 1 116 ? 9.234 -6.462 -1.681 1.00 96.44 116 ALA A CA 1
ATOM 892 C C . ALA A 1 116 ? 9.199 -5.398 -0.575 1.00 96.44 116 ALA A C 1
ATOM 894 O O . ALA A 1 116 ? 10.157 -5.258 0.189 1.00 96.44 116 ALA A O 1
ATOM 895 N N . ILE A 1 117 ? 8.098 -4.658 -0.505 1.00 97.31 117 ILE A N 1
ATOM 896 C CA . ILE A 1 117 ? 7.843 -3.680 0.551 1.00 97.31 117 ILE A CA 1
ATOM 897 C C . ILE A 1 117 ? 7.340 -4.435 1.781 1.00 97.31 117 ILE A C 1
ATOM 899 O O . ILE A 1 117 ? 6.556 -5.382 1.673 1.00 97.31 117 ILE A O 1
ATOM 903 N N . LYS A 1 118 ? 7.802 -4.011 2.953 1.00 97.44 118 LYS A N 1
ATOM 904 C CA . LYS A 1 118 ? 7.405 -4.566 4.249 1.00 97.44 118 LYS A CA 1
ATOM 905 C C . LYS A 1 118 ? 6.976 -3.442 5.177 1.00 97.44 118 LYS A C 1
ATOM 907 O O . LYS A 1 118 ? 7.343 -2.294 4.940 1.00 97.44 118 LYS A O 1
ATOM 912 N N . GLN A 1 119 ? 6.250 -3.761 6.241 1.00 97.69 119 GLN A N 1
ATOM 913 C CA . GLN A 1 119 ? 6.032 -2.804 7.326 1.00 97.69 119 GLN A CA 1
ATOM 914 C C . GLN A 1 119 ? 7.105 -2.928 8.412 1.00 97.69 119 GLN A C 1
ATOM 916 O O . GLN A 1 119 ? 7.531 -4.038 8.722 1.00 97.69 119 GLN A O 1
ATOM 921 N N . HIS A 1 120 ? 7.519 -1.816 9.011 1.00 96.12 120 HIS A N 1
ATOM 922 C CA . HIS A 1 120 ? 8.457 -1.780 10.139 1.00 96.12 120 HIS A CA 1
ATOM 923 C C . HIS A 1 120 ? 8.137 -0.622 11.095 1.00 96.12 120 HIS A C 1
ATOM 925 O O . HIS A 1 120 ? 7.347 0.266 10.775 1.00 96.12 120 HIS A O 1
ATOM 931 N N . GLY A 1 121 ? 8.740 -0.646 12.287 1.00 93.12 121 GLY A N 1
ATOM 932 C CA . GLY A 1 121 ? 8.671 0.469 13.235 1.00 93.12 121 GLY A CA 1
ATOM 933 C C . GLY A 1 121 ? 9.448 1.699 12.752 1.00 93.12 121 GLY A C 1
ATOM 934 O O . GLY A 1 121 ? 10.146 1.656 11.744 1.00 93.12 121 GLY A O 1
ATOM 935 N N . ALA A 1 122 ? 9.364 2.799 13.502 1.00 85.19 122 ALA A N 1
ATOM 936 C CA . ALA A 1 122 ? 10.049 4.057 13.172 1.00 85.19 122 ALA A CA 1
ATOM 937 C C . ALA A 1 122 ? 11.565 4.055 13.473 1.00 85.19 122 ALA A C 1
ATOM 939 O O . ALA A 1 122 ? 12.223 5.090 13.357 1.00 85.19 122 ALA A O 1
ATOM 940 N N . GLU A 1 123 ? 12.133 2.918 13.875 1.00 78.69 123 GLU A N 1
ATOM 941 C CA . GLU A 1 123 ? 13.555 2.808 14.198 1.00 78.69 123 GLU A CA 1
ATOM 942 C C . GLU A 1 123 ? 14.444 2.964 12.947 1.00 78.69 123 GLU A C 1
ATOM 944 O O . GLU A 1 123 ? 14.016 2.758 11.810 1.00 78.69 123 GLU A O 1
ATOM 949 N N . GLY A 1 124 ? 15.697 3.387 13.134 1.00 69.50 124 GLY A N 1
ATOM 950 C CA . GLY A 1 124 ? 16.634 3.630 12.030 1.00 69.50 124 GLY A CA 1
ATOM 951 C C . GLY A 1 124 ? 16.364 4.912 11.221 1.00 69.50 124 GLY A C 1
ATOM 952 O O . GLY A 1 124 ? 15.562 5.770 11.594 1.00 69.50 124 GLY A O 1
ATOM 953 N N . GLY A 1 125 ? 17.084 5.079 10.107 1.00 67.00 125 GLY A N 1
ATOM 954 C CA . GLY A 1 125 ? 17.054 6.303 9.298 1.00 67.00 125 GLY A CA 1
ATOM 955 C C . GLY A 1 125 ? 15.760 6.487 8.494 1.00 67.00 125 GLY A C 1
ATOM 956 O O . GLY A 1 125 ? 15.325 5.580 7.797 1.00 67.00 125 GLY A O 1
ATOM 957 N N . HIS A 1 126 ? 15.196 7.702 8.497 1.00 69.75 126 HIS A N 1
ATOM 958 C CA . HIS A 1 126 ? 13.900 8.014 7.863 1.00 69.75 126 HIS A CA 1
ATOM 959 C C . HIS A 1 126 ? 13.824 7.784 6.346 1.00 69.75 126 HIS A C 1
ATOM 961 O O . HIS A 1 126 ? 12.735 7.709 5.786 1.00 69.75 126 HIS A O 1
ATOM 967 N N . ARG A 1 127 ? 14.957 7.653 5.650 1.00 77.94 127 ARG A N 1
ATOM 968 C CA . ARG A 1 127 ? 14.980 7.598 4.180 1.00 77.94 127 ARG A CA 1
ATOM 969 C C . ARG A 1 127 ? 14.337 6.334 3.602 1.00 77.94 127 ARG A C 1
ATOM 971 O O . ARG A 1 127 ? 13.837 6.392 2.487 1.00 77.94 127 ARG A O 1
ATOM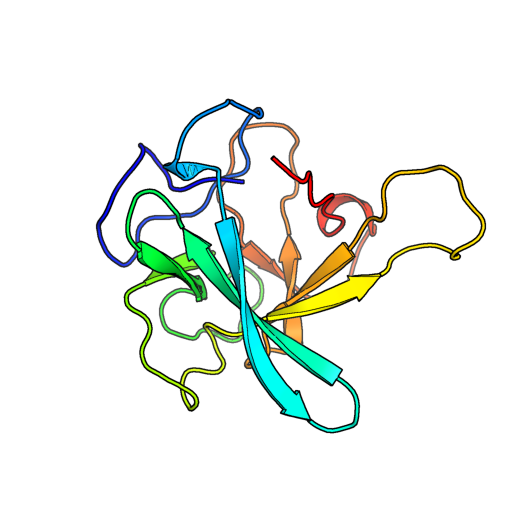 978 N N . THR A 1 128 ? 14.336 5.218 4.332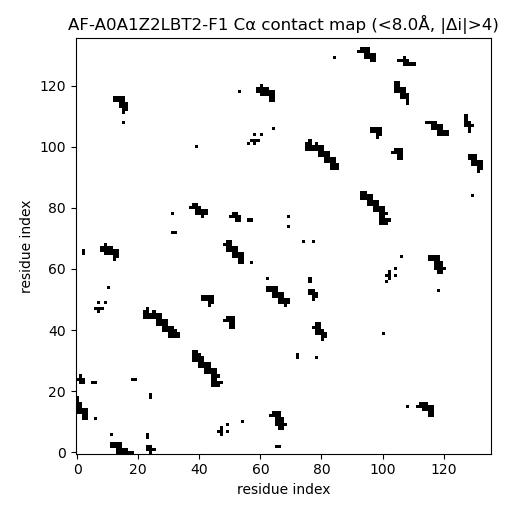 1.00 83.19 128 THR A N 1
ATOM 979 C CA . THR A 1 128 ? 13.775 3.936 3.859 1.00 83.19 128 THR A CA 1
ATOM 980 C C . THR A 1 128 ? 12.252 3.848 4.006 1.00 83.19 128 THR A C 1
ATOM 982 O O . THR A 1 128 ? 11.635 2.931 3.466 1.00 83.19 128 THR A O 1
ATOM 985 N N . ARG A 1 129 ? 11.635 4.817 4.697 1.00 89.25 129 ARG A N 1
ATOM 986 C CA . ARG A 1 129 ? 10.187 4.909 4.967 1.00 89.25 129 ARG A CA 1
ATOM 987 C C . ARG A 1 129 ? 9.521 6.160 4.380 1.00 89.25 129 ARG A C 1
ATOM 989 O O . ARG A 1 129 ? 8.347 6.413 4.633 1.00 89.25 129 ARG A O 1
ATOM 996 N N . GLN A 1 130 ? 10.262 6.940 3.595 1.00 90.62 130 GLN A N 1
ATOM 997 C CA . GLN A 1 130 ? 9.764 8.143 2.931 1.00 90.62 130 GLN A CA 1
ATOM 998 C C . GLN A 1 130 ? 9.318 7.835 1.504 1.00 90.62 130 GLN A C 1
ATOM 1000 O O . GLN A 1 130 ? 10.090 7.356 0.673 1.00 90.62 130 GLN A O 1
ATOM 1005 N N . TRP A 1 131 ? 8.071 8.178 1.207 1.00 91.25 131 TRP A N 1
ATOM 1006 C CA . TRP A 1 131 ? 7.426 7.931 -0.073 1.00 91.25 131 TRP A CA 1
ATOM 1007 C C . TRP A 1 131 ? 6.999 9.242 -0.714 1.00 91.25 131 TRP A C 1
ATOM 1009 O O . TRP A 1 131 ? 6.360 10.078 -0.081 1.00 91.25 131 TRP A O 1
ATOM 1019 N N . GLN A 1 132 ? 7.304 9.409 -1.996 1.00 89.94 132 GLN A N 1
ATOM 1020 C CA . GLN A 1 132 ? 6.725 10.479 -2.802 1.00 89.94 132 GLN A CA 1
ATOM 1021 C C . GLN A 1 132 ? 5.515 9.941 -3.560 1.00 89.94 132 GLN A C 1
ATOM 1023 O O . GLN A 1 132 ? 5.591 8.898 -4.216 1.00 89.94 132 GLN A O 1
ATOM 1028 N N . LEU A 1 133 ? 4.402 10.668 -3.480 1.00 88.12 133 LEU A N 1
ATOM 1029 C CA . LEU A 1 133 ? 3.207 10.396 -4.269 1.00 88.12 133 LEU A CA 1
ATOM 1030 C C . LEU A 1 133 ? 3.245 11.281 -5.514 1.00 88.12 133 LEU A C 1
ATOM 1032 O O . LEU A 1 133 ? 3.155 12.502 -5.418 1.00 88.12 133 LEU A O 1
ATOM 1036 N N . LEU A 1 134 ? 3.411 10.658 -6.679 1.00 87.62 134 LEU A N 1
ATOM 1037 C CA . LEU A 1 134 ? 3.445 11.359 -7.959 1.00 87.62 134 LEU A CA 1
ATOM 1038 C C . LEU A 1 134 ? 2.038 11.336 -8.579 1.00 87.62 134 LEU A C 1
ATOM 1040 O O . LEU A 1 134 ? 1.560 10.244 -8.900 1.00 87.62 134 LEU A O 1
ATOM 1044 N N . PRO A 1 135 ? 1.364 12.490 -8.735 1.00 84.56 135 PRO A N 1
ATOM 1045 C CA . PRO A 1 135 ? 0.099 12.554 -9.460 1.00 84.56 135 PRO A CA 1
ATOM 1046 C C . PRO A 1 135 ? 0.336 12.252 -10.947 1.00 84.56 135 PRO A C 1
ATOM 1048 O O . PRO A 1 135 ? 1.344 12.677 -11.516 1.00 84.56 135 PRO A O 1
ATOM 1051 N N . VAL A 1 136 ? -0.573 11.491 -11.563 1.00 82.69 136 VAL A N 1
ATOM 1052 C CA . VAL A 1 136 ? -0.476 10.994 -12.950 1.00 82.69 136 VAL A CA 1
ATOM 1053 C C . VAL A 1 136 ? -1.824 10.961 -13.648 1.00 82.69 136 VAL A C 1
ATOM 1055 O O . VAL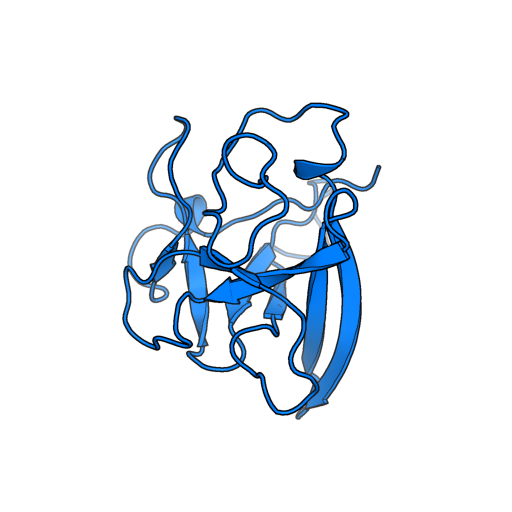 A 1 136 ? -2.851 10.912 -12.935 1.00 82.69 136 VAL A O 1
#

Mean predicted aligned error: 4.05 Å

Nearest PDB structures (foldseek):
  2x2t-assembly1_A-2  TM=7.793E-01  e=3.738E-04  Sclerotinia sclerotiorum
  2x2s-assembly1_C  TM=8.566E-01  e=7.145E-04  Sclerotinia sclerotiorum
  4kej-assembly1_A  TM=7.027E-01  e=2.661E-02  Mus musculus
  4kei-assembly1_A  TM=7.034E-01  e=7.422E-02  Mus musculus
  5v38-assembly2_B  TM=5.272E-01  e=4.653E-01  Clostridium botulinum

Secondary structure (DSSP, 8-state):
-EEGGG--STTEEEE-----S-GGG-EEEEEEEEETTEEEEEEEETTT--EEEEGGG--STTPBEEEE----TT-GGG-EEEEEES-TT-SS--EEEEEETTT--EEE---SSS-B-EEE-S-S-GGGG-EE----

Solvent-accessible surface area (backbone atoms only — not comparable to full-atom values): 7602 Å² total; per-residue (Å²): 87,27,38,46,93,64,53,71,53,68,71,32,42,27,22,44,55,84,90,62,104,42,47,44,50,37,65,47,79,41,82,72,47,73,59,98,91,42,62,28,26,32,41,30,28,69,60,56,72,25,23,43,26,37,54,89,62,52,67,53,66,67,36,45,29,16,28,29,75,81,81,55,86,84,41,33,38,39,25,32,33,78,40,80,54,78,69,94,84,56,96,61,84,67,27,25,36,42,25,31,63,60,56,66,28,26,50,30,42,96,61,94,59,80,41,70,29,21,28,28,69,88,73,77,74,69,74,40,32,55,41,75,80,79,88,130

Sequence (136 aa):
MGVARESTKDGAEIHQLLAAPRGYQRWRLVVVGQENGEVFYKFENLRSGKVLEIAGAQEAAGAVVTQGTYEGDEARHQQWKLIPVGSETDAAPRAYEIANRNSGLFLQVDTNARAAIKQHGAEGGHRTRQWQLLPV

Radius of gyration: 14.0 Å; Cα contacts (8 Å, |Δi|>4): 309; chains: 1; bounding box: 32×38×33 Å

Foldseek 3Di:
DFFPPLDLDWPTFDKDDDDDPDQRPQWDWDFQDDDPNFTKTWTQRRSNRWTWFFVPLDLDFFTFITTDHDPGNVRQRRIWTWAWDDDPPDPDQTKTFIAGRRNRWTWFDDDPDIDTITTHHPPDDCPRRIDGDDDD

Int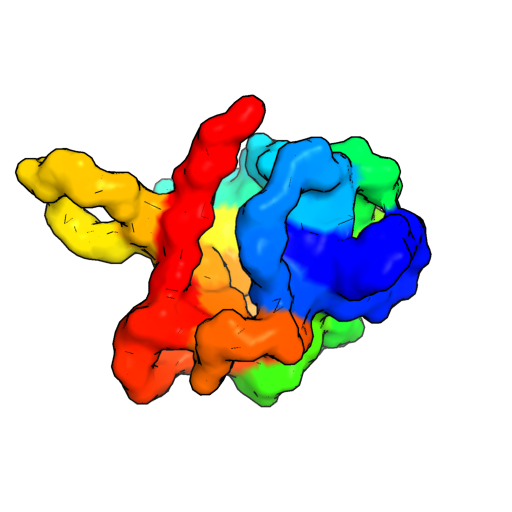erPro domains:
  IPR000772 Ricin B, lectin domain [PF14200] (24-115)
  IPR035992 Ricin B-like lectins [SSF50370] (2-134)

pLDDT: mean 92.25, std 9.93, range [54.94, 98.88]